Protein AF-A0A4Q1RWI6-F1 (afdb_monomer_lite)

pLDDT: mean 94.06, std 6.21, range [52.78, 98.38]

Sequence (96 aa):
MIFGASPDAVSLASFAAKTGFSVTVCDWREALCNKKIFPNADQLIVGSPQEAVSKLQFTPRDFVVILTHQFQRDKELLQLIVEKDLRYIGVMGSKQ

Radius of gyration: 12.24 Å; chains: 1; bounding box: 26×26×34 Å

Structure (mmCIF, N/CA/C/O backbone):
data_AF-A0A4Q1RWI6-F1
#
_entry.id   AF-A0A4Q1RWI6-F1
#
loop_
_atom_site.group_PDB
_atom_site.id
_atom_site.type_symbol
_atom_site.label_atom_id
_atom_site.label_alt_id
_atom_site.label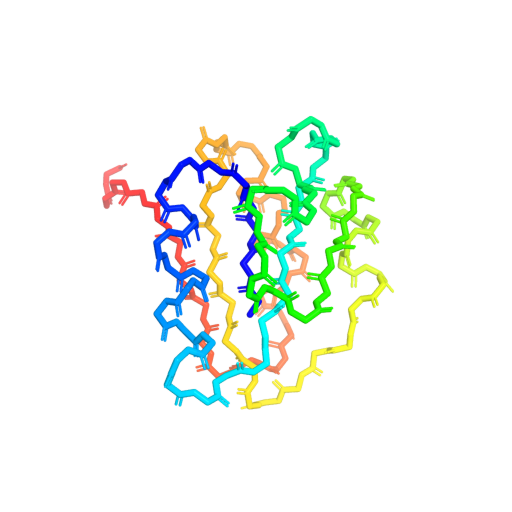_comp_id
_atom_site.label_asym_id
_atom_site.label_entity_id
_atom_site.label_seq_id
_atom_site.pdbx_PDB_ins_code
_atom_site.Cartn_x
_atom_site.Cartn_y
_atom_site.Cartn_z
_atom_site.occupancy
_atom_site.B_iso_or_equiv
_atom_site.auth_seq_id
_atom_site.auth_comp_id
_atom_site.auth_asym_id
_atom_site.auth_atom_id
_atom_site.pdbx_PDB_model_num
ATOM 1 N N . MET A 1 1 ? -5.205 -0.490 -0.599 1.00 97.25 1 MET A N 1
ATOM 2 C CA . MET A 1 1 ? -4.059 0.269 -1.143 1.00 97.25 1 MET A CA 1
ATOM 3 C C . MET A 1 1 ? -2.768 -0.315 -0.591 1.00 97.25 1 MET A C 1
ATOM 5 O O . MET A 1 1 ? -2.722 -0.652 0.588 1.00 97.25 1 MET A O 1
ATOM 9 N N . ILE A 1 2 ? -1.748 -0.464 -1.432 1.00 97.62 2 ILE A N 1
ATOM 10 C CA . ILE A 1 2 ? -0.454 -1.057 -1.079 1.00 97.62 2 ILE A CA 1
ATOM 11 C C . ILE A 1 2 ? 0.642 -0.043 -1.418 1.00 97.62 2 ILE A C 1
ATOM 13 O O . ILE A 1 2 ? 0.761 0.363 -2.572 1.00 97.62 2 ILE A O 1
ATOM 17 N N . PHE A 1 3 ? 1.430 0.370 -0.429 1.00 97.12 3 PHE A N 1
ATOM 18 C CA . PHE A 1 3 ? 2.614 1.204 -0.627 1.00 97.12 3 PHE A CA 1
ATOM 19 C C . PHE A 1 3 ? 3.864 0.331 -0.570 1.00 97.12 3 PHE A C 1
ATOM 21 O O . PHE A 1 3 ? 4.131 -0.294 0.452 1.00 97.12 3 PHE A O 1
ATOM 28 N N . GLY A 1 4 ? 4.632 0.305 -1.653 1.00 95.50 4 GLY A N 1
ATOM 29 C CA . GLY A 1 4 ? 5.744 -0.614 -1.864 1.00 95.50 4 GLY A CA 1
ATOM 30 C C . GLY A 1 4 ? 5.425 -1.636 -2.956 1.00 95.50 4 GLY A C 1
ATOM 31 O O . GLY A 1 4 ? 4.383 -2.288 -2.940 1.00 95.50 4 GLY A O 1
ATOM 32 N N . ALA A 1 5 ? 6.342 -1.772 -3.908 1.00 95.25 5 ALA A N 1
ATOM 33 C CA . ALA A 1 5 ? 6.270 -2.683 -5.048 1.00 95.25 5 ALA A CA 1
ATOM 34 C C . ALA A 1 5 ? 7.327 -3.802 -4.963 1.00 95.25 5 ALA A C 1
ATOM 36 O O . ALA A 1 5 ? 7.908 -4.213 -5.968 1.00 95.25 5 ALA A O 1
ATOM 37 N N . SER A 1 6 ? 7.627 -4.276 -3.756 1.00 90.94 6 SER A N 1
ATOM 38 C CA . SER A 1 6 ? 8.498 -5.434 -3.543 1.00 90.94 6 SER A CA 1
ATOM 39 C C . SER A 1 6 ? 7.825 -6.747 -4.000 1.00 90.94 6 SER A C 1
ATOM 41 O O . SER A 1 6 ? 6.610 -6.789 -4.205 1.00 90.94 6 SER A O 1
ATOM 43 N N . PRO A 1 7 ? 8.584 -7.841 -4.210 1.00 90.44 7 PRO A N 1
ATOM 44 C CA . PRO A 1 7 ? 8.028 -9.097 -4.732 1.00 90.44 7 PRO A CA 1
ATOM 45 C C . PRO A 1 7 ? 6.900 -9.715 -3.882 1.00 90.44 7 PRO A C 1
ATOM 47 O O . PRO A 1 7 ? 5.990 -10.344 -4.416 1.00 90.44 7 PRO A O 1
ATOM 50 N N . ASP A 1 8 ? 6.928 -9.512 -2.567 1.00 91.06 8 ASP A N 1
ATOM 51 C CA . ASP A 1 8 ? 5.867 -9.879 -1.616 1.00 91.06 8 ASP A CA 1
ATOM 52 C C . ASP A 1 8 ? 4.545 -9.128 -1.875 1.00 91.06 8 ASP A C 1
ATOM 54 O O . ASP A 1 8 ? 3.464 -9.724 -1.791 1.00 91.06 8 ASP A O 1
ATOM 58 N N . ALA A 1 9 ? 4.612 -7.855 -2.279 1.00 95.44 9 ALA A N 1
ATOM 59 C CA . ALA A 1 9 ? 3.447 -7.044 -2.622 1.00 95.44 9 ALA A CA 1
ATOM 60 C C . ALA A 1 9 ? 2.672 -7.606 -3.826 1.00 95.44 9 ALA A C 1
ATOM 62 O O . ALA A 1 9 ? 1.454 -7.444 -3.896 1.00 95.44 9 ALA A O 1
ATOM 63 N N . VAL A 1 10 ? 3.339 -8.303 -4.756 1.00 96.25 10 VAL A N 1
ATOM 64 C CA . VAL A 1 10 ? 2.702 -8.903 -5.946 1.00 96.25 10 VAL A CA 1
ATOM 65 C C . VAL A 1 10 ? 1.680 -9.966 -5.545 1.00 96.25 10 VAL 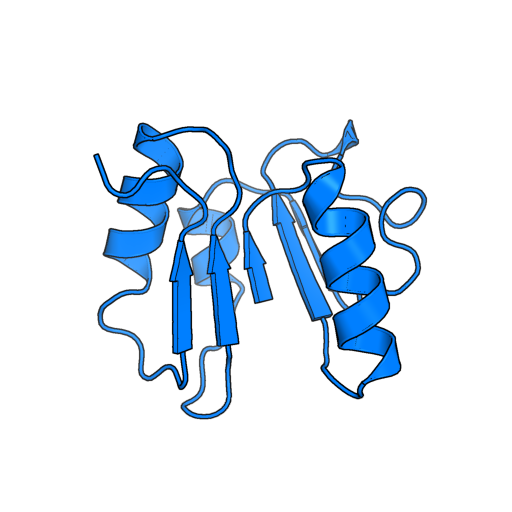A C 1
ATOM 67 O O . VAL A 1 10 ? 0.536 -9.955 -6.012 1.00 96.25 10 VAL A O 1
ATOM 70 N N . SER A 1 11 ? 2.070 -10.864 -4.640 1.00 95.19 11 SER A N 1
ATOM 71 C CA . SER A 1 11 ? 1.191 -11.916 -4.123 1.00 95.19 11 SER A CA 1
ATOM 72 C C . SER A 1 11 ? 0.022 -11.328 -3.336 1.00 95.19 11 SER A C 1
ATOM 74 O O . SER A 1 11 ? -1.121 -11.747 -3.533 1.00 95.19 11 SER A O 1
ATOM 76 N N . LEU A 1 12 ? 0.287 -10.310 -2.509 1.00 96.00 12 LEU A N 1
ATOM 77 C CA . LEU A 1 12 ? -0.751 -9.602 -1.760 1.00 96.00 12 LEU A CA 1
ATOM 78 C C . LEU A 1 12 ? -1.762 -8.926 -2.695 1.00 96.00 12 LEU A C 1
ATOM 80 O O . LEU A 1 12 ? -2.965 -9.123 -2.537 1.00 96.00 12 LEU A O 1
ATOM 84 N N . ALA A 1 13 ? -1.285 -8.175 -3.690 1.00 97.75 13 ALA A N 1
ATOM 85 C CA . ALA A 1 13 ? -2.127 -7.496 -4.671 1.00 97.75 13 ALA A CA 1
ATOM 86 C C . ALA A 1 13 ? -3.003 -8.491 -5.445 1.00 97.75 13 ALA A C 1
ATOM 88 O O . ALA A 1 13 ? -4.200 -8.271 -5.616 1.00 97.75 13 ALA A O 1
ATOM 89 N N . SER A 1 14 ? -2.426 -9.621 -5.865 1.00 97.25 14 SER A N 1
ATOM 90 C CA . SER A 1 14 ? -3.154 -10.677 -6.573 1.00 97.25 14 SER A CA 1
ATOM 91 C C . 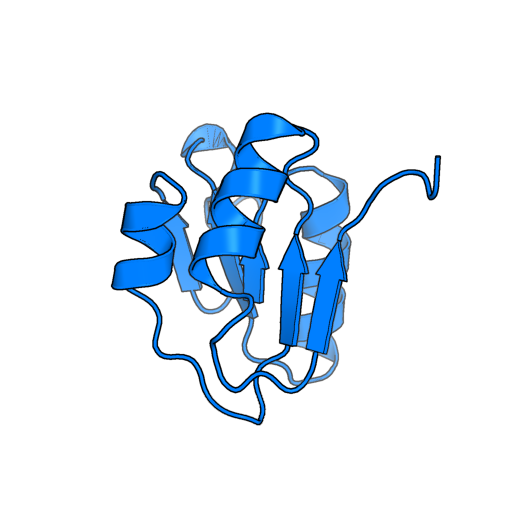SER A 1 14 ? -4.262 -11.296 -5.718 1.00 97.25 14 SER A C 1
ATOM 93 O O . SER A 1 14 ? -5.377 -11.492 -6.204 1.00 97.25 14 SER A O 1
ATOM 95 N N . PHE A 1 15 ? -3.986 -11.584 -4.444 1.00 97.62 15 PHE A N 1
ATOM 96 C CA . PHE A 1 15 ? -4.978 -12.156 -3.535 1.00 97.62 15 PHE A CA 1
ATOM 97 C C . PHE A 1 15 ? -6.082 -11.153 -3.170 1.00 97.62 15 PHE A C 1
ATOM 99 O O . PHE A 1 15 ? -7.262 -11.505 -3.176 1.00 97.62 15 PHE A O 1
ATOM 106 N N . ALA A 1 16 ? -5.720 -9.892 -2.922 1.00 97.69 16 ALA A N 1
ATOM 107 C CA . ALA A 1 16 ? -6.675 -8.818 -2.662 1.00 97.69 16 ALA A CA 1
ATOM 108 C C . ALA A 1 16 ? -7.638 -8.626 -3.847 1.00 97.69 16 ALA A C 1
ATOM 110 O O . ALA A 1 16 ? -8.853 -8.619 -3.660 1.00 97.69 16 ALA A O 1
ATOM 111 N N . ALA A 1 17 ? -7.119 -8.586 -5.077 1.00 97.81 17 ALA A N 1
ATOM 112 C CA . ALA A 1 17 ? -7.954 -8.478 -6.272 1.00 97.81 17 ALA A CA 1
ATOM 113 C C . ALA A 1 17 ? -8.916 -9.675 -6.410 1.00 97.81 17 ALA A C 1
ATOM 115 O O . ALA A 1 17 ? -10.114 -9.500 -6.620 1.00 97.81 17 ALA A O 1
ATOM 116 N N . LYS A 1 18 ? -8.426 -10.907 -6.203 1.00 97.62 18 LYS A N 1
ATOM 117 C CA . LYS A 1 18 ? -9.248 -12.136 -6.263 1.00 97.62 18 LYS A CA 1
ATOM 118 C C . LYS A 1 18 ? -10.341 -12.211 -5.194 1.00 97.62 18 LYS A C 1
ATOM 120 O O . LYS A 1 18 ? -11.297 -12.958 -5.366 1.00 97.62 18 LYS A O 1
ATOM 125 N N . THR A 1 19 ? -10.194 -11.470 -4.100 1.00 97.19 19 THR A N 1
ATOM 126 C CA . THR A 1 19 ? -11.169 -11.417 -3.000 1.00 97.19 19 THR A CA 1
ATOM 127 C C . THR A 1 19 ? -12.125 -10.226 -3.107 1.00 97.19 19 THR A C 1
ATOM 129 O O . THR A 1 19 ? -12.970 -10.045 -2.235 1.00 97.19 19 THR A O 1
ATOM 132 N N . GLY A 1 20 ? -12.047 -9.453 -4.197 1.00 96.81 20 GLY A N 1
ATOM 133 C CA . GLY A 1 20 ? -12.988 -8.377 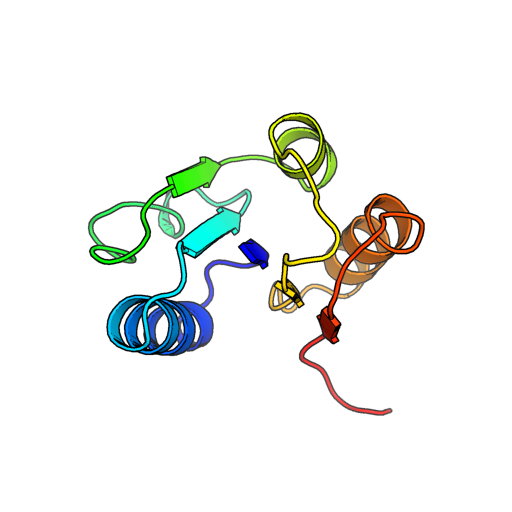-4.512 1.00 96.81 20 GLY A CA 1
ATOM 134 C C . GLY A 1 20 ? -12.553 -6.984 -4.057 1.00 96.81 20 GLY A C 1
ATOM 135 O O . GLY A 1 20 ? -13.359 -6.058 -4.118 1.00 96.81 20 GLY A O 1
ATOM 136 N N . PHE A 1 21 ? -11.306 -6.801 -3.611 1.00 97.88 21 PHE A N 1
ATOM 137 C CA . PHE A 1 21 ? -10.786 -5.459 -3.348 1.00 97.88 21 PHE A CA 1
ATOM 138 C C . PHE A 1 21 ? -10.434 -4.746 -4.649 1.00 97.88 21 PHE A C 1
ATOM 140 O O . PHE A 1 21 ? -9.847 -5.351 -5.544 1.00 97.88 21 PHE A O 1
ATOM 147 N N . SER A 1 22 ? -10.690 -3.436 -4.695 1.00 97.75 22 SER A N 1
ATOM 148 C CA . SER A 1 22 ? -10.030 -2.569 -5.668 1.00 97.75 22 SER A CA 1
ATOM 149 C C . SER A 1 22 ? -8.611 -2.257 -5.190 1.00 97.75 22 SER A C 1
ATOM 151 O O . SER A 1 22 ? -8.404 -1.723 -4.094 1.00 97.75 22 SER A O 1
ATOM 153 N N . VAL A 1 23 ? -7.616 -2.655 -5.976 1.00 98.38 23 VAL A N 1
ATOM 154 C CA . VAL A 1 23 ? -6.208 -2.647 -5.586 1.00 98.38 23 VAL A CA 1
ATOM 155 C C . VAL A 1 23 ? -5.459 -1.517 -6.280 1.00 98.38 23 VAL A C 1
ATOM 157 O O . VAL A 1 23 ? -5.203 -1.556 -7.481 1.00 98.38 23 VAL A O 1
ATOM 160 N N . THR A 1 24 ? -5.006 -0.553 -5.483 1.00 98.31 24 THR A N 1
ATOM 161 C CA . THR A 1 24 ? -4.022 0.454 -5.899 1.00 98.31 24 THR A CA 1
ATOM 162 C C . THR A 1 24 ? -2.651 0.120 -5.325 1.00 98.31 24 THR A C 1
ATOM 164 O O . THR A 1 24 ? -2.546 -0.095 -4.112 1.00 98.31 24 THR A O 1
ATOM 167 N N . VAL A 1 25 ? -1.617 0.101 -6.173 1.00 98.06 25 VAL A N 1
ATOM 168 C CA . VAL A 1 25 ? -0.209 -0.067 -5.771 1.00 98.06 25 VAL A CA 1
ATOM 169 C C . VAL A 1 25 ? 0.563 1.224 -6.033 1.00 98.06 25 VAL A C 1
ATOM 171 O O . VAL A 1 25 ? 0.457 1.809 -7.111 1.00 98.06 25 VAL A O 1
ATOM 174 N N . CYS A 1 26 ? 1.345 1.655 -5.046 1.00 97.81 26 CYS A N 1
ATOM 175 C CA . CYS A 1 26 ? 2.124 2.887 -5.081 1.00 97.81 26 CYS A CA 1
ATOM 176 C C . CYS A 1 26 ? 3.603 2.593 -4.804 1.00 97.81 26 CYS A C 1
ATOM 178 O O . CYS A 1 26 ? 3.921 2.003 -3.774 1.00 97.81 26 CYS A O 1
ATOM 180 N N . ASP A 1 27 ? 4.514 3.035 -5.669 1.00 96.31 27 ASP A N 1
ATOM 181 C CA . ASP A 1 27 ? 5.966 2.975 -5.426 1.00 96.31 27 ASP A CA 1
ATOM 182 C C . ASP A 1 27 ? 6.680 4.025 -6.288 1.00 96.31 27 ASP A C 1
ATOM 184 O O . ASP A 1 27 ? 6.231 4.344 -7.386 1.00 96.31 27 ASP A O 1
ATOM 188 N N . TRP A 1 28 ? 7.808 4.561 -5.830 1.00 94.62 28 TRP A N 1
ATOM 189 C CA . TRP A 1 28 ? 8.587 5.539 -6.601 1.00 94.62 28 TRP A CA 1
ATOM 190 C C . TRP A 1 28 ? 9.434 4.889 -7.705 1.00 94.62 28 TRP A C 1
ATOM 192 O O . TRP A 1 28 ? 9.915 5.575 -8.604 1.00 94.62 28 TRP A O 1
ATOM 202 N N . ARG A 1 29 ? 9.639 3.568 -7.653 1.00 94.38 29 ARG A N 1
ATOM 203 C CA . ARG A 1 29 ? 10.424 2.804 -8.627 1.00 94.38 29 ARG A CA 1
ATOM 204 C C . ARG A 1 29 ? 9.517 2.335 -9.757 1.00 94.38 29 ARG A C 1
ATOM 206 O O . ARG A 1 29 ? 8.899 1.275 -9.674 1.00 94.38 29 ARG A O 1
ATOM 213 N N . GLU A 1 30 ? 9.498 3.086 -10.852 1.00 94.38 30 GLU A N 1
ATOM 214 C CA . GLU A 1 30 ? 8.734 2.758 -12.068 1.00 94.38 30 GLU A CA 1
ATOM 215 C C . GLU A 1 30 ? 9.006 1.331 -12.588 1.00 94.38 30 GLU A C 1
ATOM 217 O O . GLU A 1 30 ? 8.092 0.603 -12.981 1.00 94.38 30 GLU A O 1
ATOM 222 N N . ALA A 1 31 ? 10.263 0.883 -12.501 1.00 95.81 31 ALA A N 1
ATOM 223 C CA . ALA A 1 31 ? 10.664 -0.466 -12.895 1.00 95.81 31 ALA A CA 1
ATOM 224 C C . ALA A 1 31 ? 9.934 -1.577 -12.115 1.00 95.81 31 ALA A C 1
ATOM 226 O O . ALA A 1 31 ? 9.784 -2.681 -12.636 1.00 95.81 31 ALA A O 1
ATOM 227 N N . LEU A 1 32 ? 9.468 -1.288 -10.895 1.00 95.81 32 LEU A N 1
ATOM 228 C CA . LEU A 1 32 ? 8.730 -2.225 -10.047 1.00 95.81 32 LEU A CA 1
ATOM 229 C C . LEU A 1 32 ? 7.213 -1.992 -10.092 1.00 95.81 32 LEU A C 1
ATOM 231 O O . LEU A 1 32 ? 6.446 -2.943 -10.000 1.00 95.81 32 LEU A O 1
ATOM 235 N N . CYS A 1 33 ? 6.759 -0.752 -10.275 1.00 96.81 33 CYS A N 1
ATOM 236 C CA . CYS A 1 33 ? 5.340 -0.391 -10.265 1.00 96.81 33 CYS A CA 1
ATOM 237 C C . CYS A 1 33 ? 4.768 -0.277 -11.687 1.00 96.81 33 CYS A C 1
ATOM 239 O O . CYS A 1 33 ? 4.554 0.811 -12.215 1.00 96.81 33 CYS A O 1
ATOM 241 N N . ASN A 1 34 ? 4.525 -1.418 -12.333 1.00 96.94 34 ASN A N 1
ATOM 242 C CA . ASN A 1 34 ? 3.948 -1.467 -13.679 1.00 96.94 34 ASN A CA 1
ATOM 243 C C . ASN A 1 34 ? 3.041 -2.692 -13.877 1.00 96.94 34 ASN A C 1
ATOM 245 O O . ASN A 1 34 ? 3.082 -3.659 -13.115 1.00 96.94 34 ASN A O 1
ATOM 249 N N . LYS A 1 35 ? 2.227 -2.668 -14.940 1.00 96.75 35 LYS A N 1
ATOM 250 C CA . LYS A 1 35 ? 1.232 -3.716 -15.233 1.00 96.75 35 LYS A CA 1
ATOM 251 C C . LYS A 1 35 ? 1.828 -5.089 -15.539 1.00 96.75 35 LYS A C 1
ATOM 253 O O . LYS A 1 35 ? 1.117 -6.077 -15.402 1.00 96.75 35 LYS A O 1
ATOM 258 N N . LYS A 1 36 ? 3.105 -5.180 -15.936 1.00 97.19 36 LYS A N 1
ATOM 259 C CA . LYS A 1 36 ? 3.755 -6.485 -16.146 1.00 97.19 36 LYS A CA 1
ATOM 260 C C . LYS A 1 36 ? 3.976 -7.207 -14.815 1.00 97.19 36 LYS A C 1
ATOM 262 O O . LYS A 1 36 ? 3.864 -8.425 -14.769 1.00 97.19 36 LYS A O 1
ATOM 267 N N . ILE A 1 37 ? 4.260 -6.455 -13.751 1.00 97.25 37 ILE A N 1
ATOM 268 C CA . ILE A 1 37 ? 4.488 -6.980 -12.397 1.00 97.25 37 ILE A CA 1
ATOM 269 C C . ILE A 1 37 ? 3.167 -7.084 -11.621 1.00 97.25 37 ILE A C 1
ATOM 271 O O . ILE A 1 37 ? 2.928 -8.077 -10.939 1.00 97.25 37 ILE A O 1
ATOM 275 N N . PHE A 1 38 ? 2.280 -6.097 -11.772 1.00 97.81 38 PHE A N 1
ATOM 276 C CA . PHE A 1 38 ? 0.982 -6.021 -11.095 1.00 97.81 38 PHE A CA 1
ATOM 277 C C . PHE A 1 38 ? -0.184 -6.057 -12.099 1.00 97.81 38 PHE A C 1
ATOM 279 O O . PHE A 1 38 ? -0.880 -5.052 -12.277 1.00 97.81 38 PHE A O 1
ATOM 286 N N . PRO A 1 39 ? -0.434 -7.199 -12.766 1.00 97.00 39 PRO A N 1
ATOM 287 C CA . PRO A 1 39 ? -1.491 -7.297 -13.774 1.00 97.00 39 PRO A CA 1
ATOM 288 C C . PRO A 1 39 ? -2.896 -7.114 -13.183 1.00 97.00 39 PRO A C 1
ATOM 290 O O . PRO A 1 39 ? -3.777 -6.583 -13.853 1.00 97.00 39 PRO A O 1
ATOM 293 N N . ASN A 1 40 ? -3.082 -7.498 -11.915 1.00 96.44 40 ASN A N 1
ATOM 294 C CA . ASN A 1 40 ? -4.380 -7.489 -11.234 1.00 96.44 40 ASN A CA 1
ATOM 295 C C . ASN A 1 40 ? -4.650 -6.201 -10.441 1.00 96.44 40 ASN A C 1
ATOM 297 O O . ASN A 1 40 ? -5.710 -6.085 -9.837 1.00 96.44 40 ASN A O 1
ATOM 301 N N . ALA A 1 41 ? -3.699 -5.264 -10.379 1.00 97.81 41 ALA A N 1
ATOM 302 C CA . ALA A 1 41 ? -3.929 -3.988 -9.709 1.00 97.81 41 ALA A CA 1
ATOM 303 C C . ALA A 1 41 ? -4.815 -3.105 -10.589 1.00 97.81 41 ALA A C 1
ATOM 305 O O . ALA A 1 41 ? -4.510 -2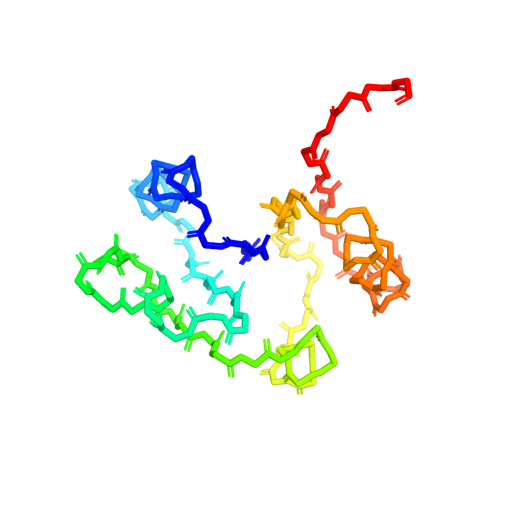.940 -11.767 1.00 97.81 41 ALA A O 1
ATOM 306 N N . ASP A 1 42 ? -5.863 -2.499 -10.047 1.00 98.06 42 ASP A N 1
ATOM 307 C CA . ASP A 1 42 ? -6.719 -1.556 -10.772 1.00 98.06 42 ASP A CA 1
ATOM 308 C C . ASP A 1 42 ? -5.955 -0.282 -11.127 1.00 98.06 42 ASP A C 1
ATOM 310 O O . ASP A 1 42 ? -6.005 0.193 -12.264 1.00 98.06 42 ASP A O 1
ATOM 314 N N . GLN A 1 43 ? -5.176 0.225 -10.171 1.00 97.88 43 GLN A N 1
ATOM 315 C CA . GLN A 1 43 ? -4.401 1.450 -10.317 1.00 97.88 43 GLN A CA 1
ATOM 316 C C . GLN A 1 43 ? -2.945 1.251 -9.903 1.00 97.88 43 GLN A C 1
ATOM 318 O O . GLN A 1 43 ? -2.630 0.534 -8.953 1.00 97.88 43 GLN A O 1
ATOM 323 N N . LEU A 1 44 ? -2.058 1.934 -10.621 1.00 98.06 44 LEU A N 1
ATOM 324 C CA . LEU A 1 44 ? -0.630 1.988 -10.343 1.00 98.06 44 LEU A CA 1
ATOM 325 C C . LEU A 1 44 ? -0.223 3.450 -10.278 1.00 98.06 44 LEU A C 1
ATOM 327 O O . LEU A 1 44 ? -0.450 4.197 -11.230 1.00 98.06 44 LEU A O 1
ATOM 331 N N . ILE A 1 45 ? 0.354 3.856 -9.154 1.00 97.81 45 ILE A N 1
ATOM 332 C CA . ILE A 1 45 ? 0.804 5.226 -8.941 1.00 97.81 45 ILE A CA 1
ATOM 333 C C . ILE A 1 45 ? 2.313 5.199 -8.753 1.00 97.81 45 ILE A C 1
ATOM 335 O O . ILE A 1 45 ? 2.826 4.687 -7.757 1.00 97.81 45 ILE A O 1
ATOM 339 N N . VAL A 1 46 ? 3.023 5.765 -9.725 1.00 97.38 46 VAL A N 1
ATOM 340 C CA . VAL A 1 46 ? 4.463 5.987 -9.618 1.00 97.38 46 VAL A CA 1
ATOM 341 C C . VAL A 1 46 ? 4.702 7.367 -9.018 1.00 97.38 46 VAL A C 1
ATOM 343 O O . VAL A 1 46 ? 4.172 8.367 -9.515 1.00 97.38 46 VAL A O 1
ATOM 346 N N . GLY A 1 47 ? 5.463 7.415 -7.929 1.00 95.12 47 GLY A N 1
ATOM 347 C CA . GLY A 1 47 ? 5.821 8.666 -7.265 1.00 95.12 47 GLY A CA 1
ATOM 348 C C . GLY A 1 47 ? 6.321 8.478 -5.840 1.00 95.12 47 GLY A C 1
ATOM 349 O O . GLY A 1 47 ? 6.242 7.393 -5.260 1.00 95.12 47 GLY A O 1
ATOM 350 N N . SER A 1 48 ? 6.841 9.563 -5.278 1.00 93.12 48 SER A N 1
ATOM 351 C CA . SER A 1 48 ? 7.183 9.666 -3.858 1.00 93.12 48 SER A CA 1
ATOM 352 C C . SER A 1 48 ? 5.951 9.476 -2.954 1.00 93.12 48 SER A C 1
ATOM 354 O O . SER A 1 48 ? 4.816 9.610 -3.423 1.00 93.12 48 SER A O 1
ATOM 356 N N . PRO A 1 49 ? 6.138 9.206 -1.647 1.00 92.44 49 PRO A N 1
ATOM 357 C CA . PRO A 1 49 ? 5.040 9.129 -0.683 1.00 92.44 49 PRO A CA 1
ATOM 358 C C . PRO A 1 49 ? 4.025 10.279 -0.772 1.00 92.44 49 PRO A C 1
ATOM 360 O O . PRO A 1 49 ? 2.824 10.032 -0.833 1.00 92.44 49 PRO A O 1
ATOM 363 N N . GLN A 1 50 ? 4.487 11.526 -0.860 1.00 94.19 50 GLN A N 1
ATOM 364 C CA . GLN A 1 50 ? 3.636 12.716 -0.950 1.00 94.19 50 GLN A CA 1
ATOM 365 C C . GLN A 1 50 ? 2.844 12.767 -2.257 1.00 94.19 50 GLN A C 1
ATOM 367 O O . GLN A 1 50 ? 1.641 13.039 -2.259 1.00 94.19 50 GLN A O 1
ATOM 372 N N . GLU A 1 51 ? 3.503 12.496 -3.382 1.00 95.25 51 GLU A N 1
ATOM 373 C CA . GLU A 1 51 ? 2.849 12.488 -4.691 1.00 95.25 51 GLU A CA 1
ATOM 374 C C . GLU A 1 51 ? 1.805 11.377 -4.776 1.00 95.25 51 GLU A C 1
ATOM 376 O O . GLU A 1 51 ? 0.735 11.582 -5.342 1.00 95.25 51 GLU A O 1
ATOM 381 N N . ALA A 1 52 ? 2.088 10.211 -4.194 1.00 94.94 52 ALA A N 1
ATOM 382 C CA . ALA A 1 52 ? 1.137 9.113 -4.149 1.00 94.94 52 ALA A CA 1
ATOM 383 C C . ALA A 1 52 ? -0.074 9.460 -3.273 1.00 94.94 52 ALA A C 1
ATOM 385 O O . ALA A 1 52 ? -1.207 9.361 -3.733 1.00 94.94 52 ALA A O 1
ATOM 386 N N . VAL A 1 53 ? 0.153 9.929 -2.042 1.00 95.06 53 VAL A N 1
ATOM 387 C CA . VAL A 1 53 ? -0.921 10.292 -1.100 1.00 95.06 53 VAL A CA 1
ATOM 388 C C . VAL A 1 53 ? -1.794 11.427 -1.641 1.00 95.06 53 VAL A C 1
ATOM 390 O O . VAL A 1 53 ? -3.008 11.376 -1.478 1.00 95.06 53 VAL A O 1
ATOM 393 N N . SER A 1 54 ? -1.221 12.422 -2.324 1.00 95.69 54 SER A N 1
ATOM 394 C CA . SER A 1 54 ? -1.995 13.541 -2.894 1.00 95.69 54 SER A CA 1
ATOM 395 C C . SER A 1 54 ? -2.898 13.144 -4.069 1.00 95.69 54 SER A C 1
ATOM 397 O O . SER A 1 54 ? -3.890 13.822 -4.331 1.00 95.69 54 SER A O 1
ATOM 399 N N . LYS A 1 55 ? -2.592 12.038 -4.758 1.00 95.38 55 LYS A N 1
ATOM 400 C CA . LYS A 1 55 ? -3.414 11.482 -5.848 1.00 95.38 55 LYS A CA 1
ATOM 401 C C . LYS A 1 55 ? -4.504 10.529 -5.348 1.00 95.38 55 LYS A C 1
ATOM 403 O O . LYS A 1 55 ? -5.349 10.114 -6.139 1.00 95.38 55 LYS A O 1
ATOM 408 N N . LEU A 1 56 ? -4.484 10.166 -4.066 1.00 94.81 56 LEU A N 1
ATOM 409 C CA . LEU A 1 56 ? -5.411 9.213 -3.466 1.00 94.81 56 LEU A CA 1
ATOM 410 C C . LEU A 1 56 ? -6.537 9.928 -2.719 1.00 94.81 56 LEU A C 1
ATOM 412 O O . LEU A 1 56 ? -6.335 10.937 -2.046 1.00 94.81 56 LEU A O 1
ATOM 416 N N . GLN A 1 57 ? -7.731 9.353 -2.812 1.00 94.00 57 GLN A N 1
ATOM 417 C CA . GLN A 1 57 ? -8.870 9.710 -1.976 1.00 94.00 57 GLN A CA 1
ATOM 418 C C . GLN A 1 57 ? -9.057 8.590 -0.958 1.00 94.00 57 GLN A C 1
ATOM 420 O O . GLN A 1 57 ? -9.221 7.437 -1.347 1.00 94.00 57 GLN A O 1
ATOM 425 N N . PHE A 1 58 ? -8.990 8.930 0.326 1.00 95.31 58 PHE A N 1
ATOM 426 C CA . PHE A 1 58 ? -9.126 7.968 1.416 1.00 95.31 58 PHE A CA 1
ATOM 427 C C . PHE A 1 58 ? -10.538 8.013 1.985 1.00 95.31 58 PHE A C 1
ATOM 429 O O . PHE A 1 58 ? -11.109 9.087 2.181 1.00 95.31 58 PHE A O 1
ATOM 436 N N . THR A 1 59 ? -11.082 6.839 2.268 1.00 95.94 59 THR A N 1
ATOM 437 C CA . THR A 1 59 ? -12.412 6.642 2.828 1.00 95.94 59 THR A CA 1
ATOM 438 C C . THR A 1 59 ? -12.358 5.672 4.014 1.00 95.94 59 THR A C 1
ATOM 440 O O . THR A 1 59 ? -11.473 4.812 4.072 1.00 95.94 59 THR A O 1
ATOM 443 N N . PRO A 1 60 ? -13.376 5.667 4.895 1.00 96.25 60 PRO A N 1
ATOM 444 C CA . PRO A 1 60 ? -13.417 4.781 6.071 1.00 96.25 60 PRO A CA 1
ATOM 445 C C . PRO A 1 60 ? -13.583 3.284 5.736 1.00 96.25 60 PRO A C 1
ATOM 447 O O . PRO A 1 60 ? -13.758 2.435 6.617 1.00 96.25 60 PRO A O 1
ATOM 450 N N . ARG A 1 61 ? -13.627 2.936 4.444 1.00 95.56 61 ARG A N 1
ATOM 451 C CA . ARG A 1 61 ? -13.659 1.558 3.937 1.00 95.56 61 ARG A CA 1
ATOM 452 C C . ARG A 1 61 ? -12.296 1.101 3.425 1.00 95.56 61 ARG A C 1
ATOM 454 O O . ARG A 1 61 ? -12.141 -0.088 3.159 1.00 95.56 61 ARG A O 1
ATOM 461 N N . ASP A 1 62 ? -11.334 2.012 3.310 1.00 97.25 62 ASP A N 1
ATOM 462 C CA . ASP A 1 62 ? -10.031 1.718 2.739 1.00 97.25 62 ASP A CA 1
ATOM 463 C C . ASP A 1 62 ? -9.101 1.045 3.741 1.00 97.25 62 ASP A C 1
ATOM 465 O O . ASP A 1 62 ? -9.058 1.357 4.933 1.00 97.25 62 ASP A O 1
ATOM 469 N N . PHE A 1 63 ? -8.330 0.109 3.202 1.00 97.81 63 PHE A N 1
ATOM 470 C CA . PHE A 1 63 ? -7.280 -0.615 3.897 1.00 97.81 63 PHE A CA 1
ATOM 471 C C . PHE A 1 63 ? -5.953 -0.206 3.280 1.00 97.81 63 PHE A C 1
ATOM 473 O O . PHE A 1 63 ? -5.793 -0.272 2.055 1.00 97.81 63 PHE A O 1
ATOM 480 N N . VAL A 1 64 ? -4.996 0.181 4.113 1.00 97.19 64 VAL A N 1
ATOM 481 C CA . VAL A 1 64 ? -3.646 0.524 3.676 1.00 97.19 64 VAL A CA 1
ATOM 482 C C . VAL A 1 64 ? -2.653 -0.488 4.221 1.00 97.19 64 VAL A C 1
ATOM 484 O O . VAL A 1 64 ? -2.681 -0.825 5.402 1.00 97.19 64 VAL A O 1
ATOM 487 N N . VAL A 1 65 ? -1.759 -0.955 3.353 1.00 96.56 65 VAL A N 1
ATOM 488 C CA . VAL A 1 65 ? -0.615 -1.783 3.731 1.00 96.56 65 VAL A CA 1
ATOM 489 C C . VAL A 1 65 ? 0.667 -1.093 3.268 1.00 96.56 65 VAL A C 1
ATOM 491 O O . VAL A 1 65 ? 0.780 -0.731 2.098 1.00 96.56 65 VAL A O 1
ATOM 494 N N . ILE A 1 66 ? 1.614 -0.900 4.183 1.00 95.62 66 ILE A N 1
ATOM 495 C CA . ILE A 1 66 ? 2.924 -0.285 3.950 1.00 95.62 66 ILE A CA 1
ATOM 496 C C . ILE A 1 66 ? 3.993 -1.387 3.970 1.00 95.62 66 ILE A C 1
ATOM 498 O O . ILE A 1 66 ? 4.156 -2.070 4.980 1.00 95.62 66 ILE A O 1
ATOM 502 N N . LEU A 1 67 ? 4.690 -1.557 2.846 1.00 91.81 67 LEU A N 1
ATOM 503 C CA . LEU A 1 67 ? 5.623 -2.646 2.529 1.00 91.81 67 LEU A CA 1
ATOM 504 C C . LEU A 1 67 ? 6.899 -2.123 1.841 1.00 91.81 67 LEU A C 1
ATOM 506 O O . LEU A 1 67 ? 7.467 -2.804 0.988 1.00 91.81 67 LEU A O 1
ATOM 510 N N . THR A 1 68 ? 7.338 -0.886 2.095 1.00 84.94 68 THR A N 1
ATOM 511 C CA . THR A 1 68 ? 8.421 -0.321 1.268 1.00 84.94 68 THR A CA 1
ATOM 512 C C . THR A 1 68 ? 9.797 -0.915 1.583 1.00 84.94 68 THR A C 1
ATOM 514 O O . THR A 1 68 ? 10.722 -0.768 0.777 1.00 84.94 68 THR A O 1
ATOM 517 N N . HIS A 1 69 ? 9.927 -1.605 2.727 1.00 85.06 69 HIS A N 1
ATOM 518 C CA . HIS A 1 69 ? 11.185 -2.110 3.299 1.00 85.06 69 HIS A CA 1
ATOM 519 C C . HIS A 1 69 ? 12.232 -1.000 3.501 1.00 85.06 69 HIS A C 1
ATOM 521 O O . HIS A 1 69 ? 13.435 -1.255 3.547 1.00 85.06 69 HIS A O 1
ATOM 527 N N . GLN A 1 70 ? 11.783 0.253 3.612 1.00 87.94 70 GLN A N 1
ATOM 528 C CA . GLN A 1 70 ? 12.625 1.418 3.848 1.00 87.94 70 GLN A CA 1
ATOM 529 C C . GLN A 1 70 ? 12.048 2.228 5.001 1.00 87.94 70 GLN A C 1
ATOM 531 O O . GLN A 1 70 ? 11.143 3.038 4.816 1.00 87.94 70 GLN A O 1
ATOM 536 N N . PHE A 1 71 ? 12.643 2.069 6.184 1.00 87.12 71 PHE A N 1
ATOM 537 C CA . PHE A 1 71 ? 12.150 2.657 7.431 1.00 87.12 71 PHE A CA 1
ATOM 538 C C . PHE A 1 71 ? 11.794 4.149 7.323 1.00 87.12 71 PHE A C 1
ATOM 540 O O . PHE A 1 71 ? 10.737 4.580 7.780 1.00 87.12 71 PHE A O 1
ATOM 547 N N . GLN A 1 72 ? 12.652 4.946 6.677 1.00 89.00 72 GLN A N 1
ATOM 548 C CA . GLN A 1 72 ? 12.413 6.382 6.525 1.00 89.00 72 GLN A CA 1
ATOM 549 C C . GLN A 1 72 ? 11.173 6.683 5.666 1.00 89.00 72 GLN A C 1
ATOM 551 O O . GLN A 1 72 ? 10.435 7.618 5.970 1.00 89.00 72 GLN A O 1
ATOM 556 N N . ARG A 1 73 ? 10.927 5.880 4.623 1.00 89.69 73 ARG A N 1
ATOM 557 C CA . ARG A 1 73 ? 9.763 6.007 3.736 1.00 89.69 73 ARG A CA 1
ATOM 558 C C . ARG A 1 73 ? 8.495 5.503 4.403 1.00 89.69 73 ARG A C 1
ATOM 560 O O . ARG A 1 73 ? 7.463 6.151 4.289 1.00 89.69 73 ARG A O 1
ATOM 567 N N . ASP A 1 74 ? 8.583 4.399 5.137 1.00 91.25 74 ASP A N 1
ATOM 568 C CA . ASP A 1 74 ? 7.451 3.860 5.893 1.00 91.25 74 ASP A CA 1
ATOM 569 C C . ASP A 1 74 ? 6.988 4.857 6.962 1.00 91.25 74 ASP A C 1
ATOM 571 O O . ASP A 1 74 ? 5.791 5.108 7.104 1.00 91.25 74 ASP A O 1
ATOM 575 N N . LYS A 1 75 ? 7.935 5.497 7.662 1.00 92.25 75 LYS A N 1
ATOM 576 C CA . LYS A 1 75 ? 7.648 6.557 8.635 1.00 92.25 75 LYS A CA 1
ATOM 577 C C . LYS A 1 75 ? 6.987 7.773 7.984 1.00 92.25 75 LYS A C 1
ATOM 579 O O . LYS A 1 75 ? 5.994 8.271 8.505 1.00 92.25 75 LYS A O 1
ATOM 584 N N . GLU A 1 76 ? 7.526 8.237 6.859 1.00 93.50 76 GLU A N 1
ATOM 585 C CA . GLU A 1 76 ? 6.978 9.353 6.079 1.00 93.50 76 GLU A CA 1
ATOM 586 C C . GLU A 1 76 ? 5.547 9.056 5.602 1.00 93.50 76 GLU A C 1
ATOM 588 O O . GLU A 1 76 ? 4.643 9.859 5.821 1.00 93.50 76 GLU A O 1
ATOM 593 N N . LEU A 1 77 ? 5.312 7.871 5.030 1.00 94.38 77 LEU A N 1
ATOM 594 C CA . LEU A 1 77 ? 3.981 7.416 4.624 1.00 94.38 77 LEU A CA 1
ATOM 595 C C . LEU A 1 77 ? 3.013 7.373 5.798 1.00 94.38 77 LEU A C 1
ATOM 597 O O . LEU A 1 77 ? 1.910 7.902 5.688 1.00 94.38 77 LEU A O 1
ATOM 601 N N . LEU A 1 78 ? 3.422 6.776 6.919 1.00 94.19 78 LEU A N 1
ATOM 602 C CA . LEU A 1 78 ? 2.575 6.664 8.098 1.00 94.19 78 LEU A CA 1
ATOM 603 C C . LEU A 1 78 ? 2.167 8.047 8.614 1.00 94.19 78 LEU A C 1
ATOM 605 O O . LEU A 1 78 ? 0.989 8.268 8.864 1.00 94.19 78 LEU A O 1
ATOM 609 N N . GLN A 1 79 ? 3.099 8.998 8.699 1.00 95.19 79 GLN A N 1
ATOM 610 C CA . GLN A 1 79 ? 2.791 10.375 9.103 1.00 95.19 79 GLN A CA 1
ATOM 611 C C . GLN A 1 79 ? 1.770 11.050 8.177 1.00 95.19 79 GLN A C 1
ATOM 613 O O . GLN A 1 79 ? 0.922 11.798 8.652 1.00 95.19 79 GLN A O 1
ATOM 618 N N . LEU A 1 80 ? 1.819 10.771 6.872 1.00 95.38 80 LEU A N 1
ATOM 619 C CA . LEU A 1 80 ? 0.890 11.345 5.894 1.00 95.38 80 LEU A CA 1
ATOM 620 C C . LEU A 1 80 ? -0.528 10.758 5.974 1.00 95.38 80 LEU A C 1
ATOM 622 O O . LEU A 1 80 ? -1.485 11.427 5.571 1.00 95.38 80 LEU A O 1
ATOM 626 N N . ILE A 1 81 ? -0.670 9.513 6.444 1.00 95.19 81 ILE A N 1
ATOM 627 C CA . ILE A 1 81 ? -1.947 8.782 6.399 1.00 95.19 81 ILE A CA 1
ATOM 628 C C . ILE A 1 81 ? -2.559 8.473 7.769 1.00 95.19 81 ILE A C 1
ATOM 630 O O . ILE A 1 81 ? -3.722 8.090 7.815 1.00 95.19 81 ILE A O 1
ATOM 634 N N . VAL A 1 82 ? -1.820 8.618 8.874 1.00 94.19 82 VAL A N 1
ATOM 635 C CA . VAL A 1 82 ? -2.284 8.210 10.216 1.00 94.19 82 VAL A CA 1
ATOM 636 C C . VAL A 1 82 ? -3.513 8.990 10.690 1.00 94.19 82 VAL A C 1
ATOM 638 O O . VAL A 1 82 ? -4.329 8.450 11.426 1.00 94.19 82 VAL A O 1
ATOM 641 N N . GLU A 1 83 ? -3.681 10.231 10.232 1.00 93.19 83 GLU A N 1
ATOM 642 C CA . GLU A 1 83 ? -4.851 11.065 10.545 1.00 93.19 83 GLU A CA 1
ATOM 643 C C . GLU A 1 83 ? -6.006 10.888 9.543 1.00 93.19 83 GLU A C 1
ATOM 645 O O . GLU A 1 83 ? -7.050 11.526 9.674 1.00 93.19 83 GLU A O 1
ATOM 650 N N . LYS A 1 84 ? -5.833 10.059 8.505 1.00 93.81 84 LYS A N 1
ATOM 651 C CA . LYS A 1 84 ? -6.893 9.784 7.530 1.00 93.81 84 LYS A CA 1
ATOM 652 C C . LYS A 1 84 ? -7.881 8.786 8.117 1.00 93.81 84 LYS A C 1
ATOM 654 O O . LYS A 1 84 ? -7.492 7.834 8.789 1.00 93.81 84 LYS A O 1
ATOM 659 N N . ASP A 1 85 ? -9.158 8.980 7.805 1.00 92.56 85 ASP A N 1
ATOM 660 C CA . ASP A 1 85 ? -10.212 8.059 8.221 1.00 92.56 85 ASP A CA 1
ATOM 661 C C . ASP A 1 85 ? -10.134 6.777 7.381 1.00 92.56 85 ASP A C 1
ATOM 663 O O . ASP A 1 85 ? -10.614 6.718 6.248 1.00 92.56 85 ASP A O 1
ATOM 667 N N . LEU A 1 86 ? -9.429 5.785 7.922 1.00 96.19 86 LEU A N 1
ATOM 668 C CA . LEU A 1 86 ? -9.122 4.508 7.292 1.00 96.19 86 LEU A CA 1
ATOM 669 C C . LEU A 1 86 ? -9.655 3.370 8.148 1.00 96.19 86 LEU A C 1
ATOM 671 O O . LEU A 1 86 ? -9.595 3.402 9.376 1.00 96.19 86 LEU A O 1
ATOM 675 N N . ARG A 1 87 ? -10.094 2.295 7.492 1.00 96.94 87 ARG A N 1
ATOM 676 C CA . ARG A 1 87 ? -10.520 1.084 8.199 1.00 96.94 87 ARG A CA 1
ATOM 677 C C . ARG A 1 87 ? -9.350 0.353 8.844 1.00 96.94 87 ARG A C 1
ATOM 679 O O . ARG A 1 87 ? -9.525 -0.325 9.854 1.00 96.94 87 ARG A O 1
ATOM 686 N N . TYR A 1 88 ? -8.186 0.417 8.207 1.00 96.94 88 TYR A N 1
ATOM 687 C CA . TYR A 1 88 ? -7.017 -0.349 8.607 1.00 96.94 88 TYR A CA 1
ATOM 688 C C . TYR A 1 88 ? -5.731 0.257 8.051 1.00 96.94 88 TYR A C 1
ATOM 690 O O . TYR A 1 88 ? -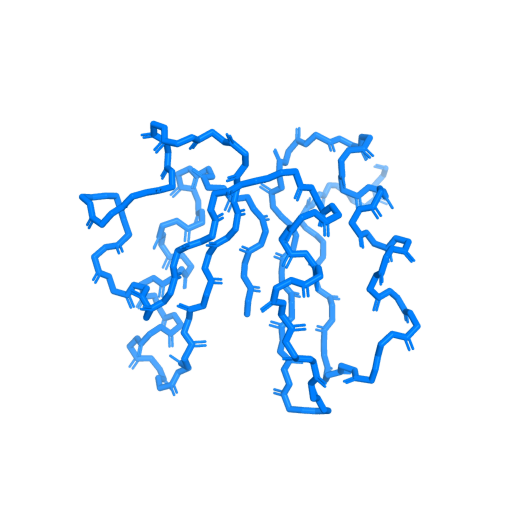5.671 0.629 6.876 1.00 96.94 88 TYR A O 1
ATOM 698 N N . ILE A 1 89 ? -4.688 0.253 8.880 1.00 96.19 89 ILE A N 1
ATOM 699 C CA . ILE A 1 89 ? -3.310 0.531 8.483 1.00 96.19 89 ILE A CA 1
ATOM 700 C C . ILE A 1 89 ? -2.446 -0.628 8.984 1.00 96.19 89 ILE A C 1
ATOM 702 O O . ILE A 1 89 ? -2.358 -0.876 10.186 1.00 96.19 89 ILE A O 1
ATOM 706 N N . GLY A 1 90 ? -1.814 -1.341 8.058 1.00 94.44 90 GLY A N 1
ATOM 707 C CA . GLY A 1 90 ? -0.837 -2.385 8.344 1.00 94.44 90 GLY A CA 1
ATOM 708 C C . GLY A 1 90 ? 0.547 -1.950 7.895 1.00 94.44 90 GLY A C 1
ATOM 709 O O . GLY A 1 90 ? 0.712 -1.494 6.767 1.00 94.44 90 GLY A O 1
ATOM 710 N N . VAL A 1 91 ? 1.547 -2.114 8.753 1.00 92.94 91 VAL A N 1
ATOM 711 C CA . VAL A 1 91 ? 2.953 -1.871 8.411 1.00 92.94 91 VAL A CA 1
ATOM 712 C C . VAL A 1 91 ? 3.682 -3.201 8.500 1.00 92.94 91 VAL A C 1
ATOM 714 O O . VAL A 1 91 ? 3.648 -3.854 9.544 1.00 92.94 91 VAL A O 1
ATOM 717 N N . MET A 1 92 ? 4.301 -3.629 7.402 1.00 87.94 92 MET A N 1
ATOM 718 C CA . MET A 1 92 ? 5.123 -4.831 7.407 1.00 87.94 92 MET A CA 1
ATOM 719 C C . MET A 1 92 ? 6.504 -4.492 7.944 1.00 87.94 92 MET A C 1
ATOM 721 O O . MET A 1 92 ? 7.204 -3.626 7.431 1.00 87.94 92 MET A O 1
ATOM 725 N N . GLY A 1 93 ? 6.886 -5.203 8.992 1.00 81.94 93 GLY A N 1
ATOM 726 C CA . GLY A 1 93 ? 8.149 -5.014 9.668 1.00 81.94 93 GLY A CA 1
ATOM 727 C C . GLY A 1 93 ? 8.237 -5.913 10.887 1.00 81.94 93 GLY A C 1
ATOM 728 O O . GLY A 1 93 ? 7.268 -6.552 11.306 1.00 81.94 93 GLY A O 1
ATOM 729 N N . SER A 1 94 ? 9.434 -5.962 11.449 1.00 75.38 94 SER A N 1
ATOM 730 C CA . SER A 1 94 ? 9.664 -6.521 12.772 1.00 75.38 94 SER A CA 1
ATOM 731 C C . SER A 1 94 ? 8.919 -5.679 13.821 1.00 75.38 94 SER A C 1
ATOM 733 O O . SER A 1 94 ? 8.793 -4.468 13.672 1.00 75.38 94 SER A O 1
ATOM 735 N N . LYS A 1 95 ? 8.424 -6.311 14.894 1.00 69.19 95 LYS A N 1
ATOM 736 C CA . LYS A 1 95 ? 7.863 -5.584 16.053 1.00 69.19 95 LYS A CA 1
ATOM 737 C C . LYS A 1 95 ? 8.928 -4.835 16.870 1.00 69.19 95 LYS A C 1
ATOM 739 O O . LYS A 1 95 ? 8.559 -4.068 17.754 1.00 69.19 95 LYS A O 1
ATOM 744 N N . GLN A 1 96 ? 10.198 -5.150 16.632 1.00 52.78 96 GLN A N 1
ATOM 745 C CA . GLN A 1 96 ? 11.378 -4.619 17.312 1.00 52.78 96 GLN A CA 1
ATOM 746 C C . GLN A 1 96 ? 11.923 -3.418 16.554 1.00 52.78 96 GLN A C 1
ATOM 748 O O . GLN A 1 96 ? 11.970 -3.519 15.302 1.00 52.78 96 GLN A O 1
#

Secondary structure (DSSP, 8-state):
-EE---HHHHHHHHHHHHTT---EEEES-TTTSSTTT-TT-SEEEES-HHHHHHH----TT-EEEE--S-HHHHHHHHHHHTTS--SEEEE-S---

Foldseek 3Di:
DEEALDLVVLVVLVVCLVVPDQAEYEYQDPVRFDCVSRVSHPYTHHDALVSVLVVDDADLDAEYEYDRPDVVRSVVNCVSPVPPNYVYYHYDDDPD